Protein AF-A0A5S9MJB4-F1 (afdb_monomer_lite)

Organism: Bacillus safensis (NCBI:txid561879)

InterPro domains:
  IPR000868 Isochorismatase-like domain [PF00857] (2-71)
  IPR009081 Phosphopantetheine binding ACP domain [PF00550] (90-149)
  IPR009081 Phosphopantetheine binding ACP domain [PS50075] (82-158)
  IPR016291 Isochorismatase [PR01398] (34-52)
  IPR016291 Isochorismatase [PR01398] (52-69)
  IPR036380 Isochorismatase-like superfamily [G3DSA:3.40.50.850] (1-81)
  IPR036380 Isochorismatase-like superfamily [SSF52499] (2-78)
  IPR036736 ACP-like superfamily [G3DSA:1.10.1200.10] (82-159)
  IPR036736 ACP-like superfamily [SSF47336] (87-155)
  IPR050272 Isochorismatase-like hydrolase [PTHR43540] (3-76)

Radius of gyration: 21.74 Å; chains: 1; bounding box: 48×33×56 Å

Sequence (168 aa):
MDILQEGGRDQLIITGVYAHIGCMLTAAEAFMLDIETFFVADAVADFSLKHHKMAMTYAAERCAVTTTTNQIISRLTGQETNSDDLSFETIVHQVAEYLQIEPNEIPLDENLVYLGLDSIRMMSLAEKWRQQGSTVNFVELAANPTLAHWRTLLFPEKQPSIPNIDYL

Secondary structure (DSSP, 8-state):
-HHHHHTT--EEEEEEE-IIIIIHHHHHHHHHTT-EEEEEEEEEE-SSHHHHHHHHHHHHHHT-EEE-HHHHHHHHHT----TTTTSHHHHHHHHHHHHTS-GGGS-TTS-TTTTT--HHHHHHHHHHHHHTT----HHHHHHS--HHHHHHHHS----------TT-

Structure (mmCIF, N/CA/C/O backbone):
data_AF-A0A5S9MJB4-F1
#
_entry.id   AF-A0A5S9MJB4-F1
#
loop_
_atom_site.group_PDB
_atom_site.id
_atom_site.type_symbol
_atom_site.label_atom_id
_atom_site.label_alt_id
_atom_site.label_comp_id
_atom_site.label_asym_id
_atom_site.label_entity_id
_atom_site.label_seq_id
_atom_site.pdbx_PDB_ins_code
_atom_site.Cartn_x
_atom_site.Cartn_y
_atom_site.Cartn_z
_atom_site.occupancy
_atom_site.B_iso_or_equiv
_atom_site.auth_seq_id
_atom_site.auth_comp_id
_atom_site.auth_asym_id
_atom_site.auth_atom_id
_atom_site.pdbx_PDB_model_num
ATOM 1 N N . MET A 1 1 ? -18.354 5.953 19.642 1.00 78.69 1 MET A N 1
ATOM 2 C CA . MET A 1 1 ? -18.568 5.575 18.225 1.00 78.69 1 MET A CA 1
ATOM 3 C C . MET A 1 1 ? -19.873 6.133 17.658 1.00 78.69 1 MET A C 1
ATOM 5 O O . MET A 1 1 ? -20.151 5.930 16.484 1.00 78.69 1 MET A O 1
ATOM 9 N N . ASP A 1 2 ? -20.618 6.909 18.445 1.00 81.62 2 ASP A N 1
ATOM 10 C CA . ASP A 1 2 ? -21.959 7.405 18.119 1.00 81.62 2 ASP A CA 1
ATOM 11 C C . ASP A 1 2 ? -21.996 8.193 16.806 1.00 81.62 2 ASP A C 1
ATOM 13 O O . ASP A 1 2 ? -22.846 7.934 15.971 1.00 81.62 2 ASP A O 1
ATOM 17 N N . ILE A 1 3 ? -20.992 9.038 16.544 1.00 91.31 3 ILE A N 1
ATOM 18 C CA . ILE A 1 3 ? -20.879 9.790 15.280 1.00 91.31 3 ILE A CA 1
ATOM 19 C C . ILE A 1 3 ? -20.790 8.863 14.054 1.00 91.31 3 ILE A C 1
ATOM 21 O O . ILE A 1 3 ? -21.350 9.176 13.004 1.00 91.31 3 ILE A O 1
ATOM 25 N N . LEU A 1 4 ? -20.085 7.729 14.159 1.00 89.88 4 LEU A N 1
ATOM 26 C CA . LEU A 1 4 ? -19.983 6.769 13.054 1.00 89.88 4 LEU A CA 1
ATOM 27 C C . LEU A 1 4 ? -21.329 6.079 12.825 1.00 89.88 4 LEU A C 1
ATOM 29 O O . LEU A 1 4 ? -21.798 6.026 11.692 1.00 89.88 4 LEU A O 1
ATOM 33 N N . GLN A 1 5 ? -21.976 5.632 13.903 1.00 85.81 5 GLN A N 1
ATOM 34 C CA . GLN A 1 5 ? -23.276 4.964 13.840 1.00 85.81 5 GLN A CA 1
ATOM 35 C C . GLN A 1 5 ? -24.380 5.899 13.328 1.00 85.81 5 GLN A C 1
ATOM 37 O O . GLN A 1 5 ? -25.127 5.530 12.425 1.00 85.81 5 GLN A O 1
ATOM 42 N N . GLU A 1 6 ? -24.443 7.133 13.833 1.00 91.94 6 GLU A N 1
ATOM 43 C CA . GLU A 1 6 ? -25.356 8.180 13.357 1.00 91.94 6 GLU A CA 1
ATOM 44 C C . GLU A 1 6 ? -25.113 8.517 11.881 1.00 91.94 6 GLU A C 1
ATOM 46 O O . GLU A 1 6 ? -26.053 8.779 11.132 1.00 91.94 6 GLU A O 1
ATOM 51 N N . GLY A 1 7 ? -23.852 8.473 11.446 1.00 91.38 7 GLY A N 1
ATOM 52 C CA . GLY A 1 7 ? -23.458 8.674 10.055 1.00 91.38 7 GLY A CA 1
ATOM 53 C C . GLY A 1 7 ? -23.644 7.453 9.149 1.00 91.38 7 GLY A C 1
ATOM 54 O O . GLY A 1 7 ? -23.307 7.550 7.967 1.00 91.38 7 GLY A O 1
ATOM 55 N N . GLY A 1 8 ? -24.122 6.318 9.674 1.00 92.06 8 GLY A N 1
ATOM 56 C CA . GLY A 1 8 ? -24.230 5.058 8.934 1.00 92.06 8 GLY A CA 1
ATOM 57 C C . GLY A 1 8 ? -22.883 4.549 8.407 1.00 92.06 8 GLY A C 1
ATOM 58 O O . GLY A 1 8 ? -22.824 3.998 7.312 1.00 92.06 8 GLY A O 1
ATOM 59 N N . ARG A 1 9 ? -21.790 4.812 9.134 1.00 95.19 9 ARG A N 1
ATOM 60 C CA . ARG A 1 9 ? -20.430 4.379 8.796 1.00 95.19 9 ARG A CA 1
ATOM 61 C C . ARG A 1 9 ? -20.056 3.171 9.643 1.00 95.19 9 ARG A C 1
ATOM 63 O O . ARG A 1 9 ? -20.029 3.253 10.867 1.00 95.19 9 ARG A O 1
ATOM 70 N N . ASP A 1 10 ? -19.724 2.085 8.969 1.00 96.06 10 ASP A N 1
ATOM 71 C CA . ASP A 1 10 ? -19.316 0.793 9.525 1.00 96.06 10 ASP A CA 1
ATOM 72 C C . ASP A 1 10 ? -17.817 0.510 9.337 1.00 96.06 10 ASP A C 1
ATOM 74 O O . ASP A 1 10 ? -17.313 -0.488 9.840 1.00 96.06 10 ASP A O 1
ATOM 78 N N . GLN A 1 11 ? -17.086 1.407 8.666 1.00 96.56 11 GLN A N 1
ATOM 79 C CA . GLN A 1 11 ? -15.652 1.291 8.403 1.00 96.56 11 GLN A CA 1
ATOM 80 C C . GLN A 1 11 ? -14.856 2.439 9.033 1.00 96.56 11 GLN A C 1
ATOM 82 O O . GLN A 1 11 ? -15.255 3.606 8.971 1.00 96.56 11 GLN A O 1
ATOM 87 N N . LEU A 1 12 ? -13.686 2.116 9.591 1.00 97.00 12 LEU A N 1
ATOM 88 C CA . LEU A 1 12 ? -12.777 3.068 10.225 1.00 97.00 12 LEU A CA 1
ATOM 89 C C . LEU A 1 12 ? -11.328 2.876 9.754 1.00 97.00 12 LEU A C 1
ATOM 91 O O . LEU A 1 12 ? -10.716 1.831 9.965 1.00 97.00 12 LEU A O 1
ATOM 95 N N . ILE A 1 13 ? -10.749 3.928 9.174 1.00 98.25 13 ILE A N 1
ATOM 96 C CA . ILE A 1 13 ? -9.325 3.988 8.818 1.00 98.25 13 ILE A CA 1
ATOM 97 C C . ILE A 1 13 ? -8.549 4.595 9.993 1.00 98.25 13 ILE A C 1
ATOM 99 O O . ILE A 1 13 ? -8.880 5.687 10.456 1.00 98.25 13 ILE A O 1
ATOM 103 N N . ILE A 1 14 ? -7.509 3.904 10.462 1.00 98.31 14 ILE A N 1
ATOM 104 C CA . ILE A 1 14 ? -6.726 4.285 11.643 1.00 98.31 14 ILE A CA 1
ATOM 105 C C . ILE A 1 14 ? -5.326 4.741 11.225 1.00 98.31 14 ILE A C 1
ATOM 107 O O . ILE A 1 14 ? -4.561 3.990 10.616 1.00 98.31 14 ILE A O 1
ATOM 111 N N . THR A 1 15 ? -4.994 5.974 11.607 1.00 98.50 15 THR A N 1
ATOM 112 C CA . THR A 1 15 ? -3.698 6.636 11.403 1.00 98.50 15 THR A CA 1
ATOM 113 C C . THR A 1 15 ? -3.267 7.363 12.687 1.00 98.50 15 THR A C 1
ATOM 115 O O . THR A 1 15 ? -4.028 7.443 13.655 1.00 98.50 15 THR A O 1
ATOM 118 N N . GLY A 1 16 ? -2.044 7.900 12.719 1.00 97.88 16 GLY A N 1
ATOM 119 C CA . GLY A 1 16 ? -1.572 8.786 13.787 1.00 97.88 16 GLY A CA 1
ATOM 120 C C . GLY A 1 16 ? -0.599 8.150 14.782 1.00 97.88 16 GLY A C 1
ATOM 121 O O . GLY A 1 16 ? 0.197 7.275 14.442 1.00 97.88 16 GLY A O 1
ATOM 122 N N . VAL A 1 17 ? -0.602 8.654 16.018 1.00 97.19 17 VAL A N 1
ATOM 123 C CA . VAL A 1 17 ? 0.339 8.244 17.071 1.00 97.19 17 VAL A CA 1
ATOM 124 C C . VAL A 1 17 ? -0.364 8.054 18.417 1.00 97.19 17 VAL A C 1
ATOM 126 O O . VAL A 1 17 ? -1.285 8.793 18.745 1.00 97.19 17 VAL A O 1
ATOM 129 N N . TYR A 1 18 ? 0.044 7.102 19.258 1.00 97.88 18 TYR A N 1
ATOM 130 C CA . TYR A 1 18 ? 1.085 6.084 19.042 1.00 97.88 18 TYR A CA 1
ATOM 131 C C . TYR A 1 18 ? 0.475 4.750 18.610 1.00 97.88 18 TYR A C 1
ATOM 133 O O . TYR A 1 18 ? -0.545 4.341 19.171 1.00 97.88 18 TYR A O 1
ATOM 141 N N . ALA A 1 19 ? 1.132 4.060 17.672 1.00 98.06 19 ALA A N 1
ATOM 142 C CA . ALA A 1 19 ? 0.630 2.831 17.062 1.00 98.06 19 ALA A CA 1
ATOM 143 C C . ALA A 1 19 ? 0.203 1.785 18.108 1.00 98.06 19 ALA A C 1
ATOM 145 O O . ALA A 1 19 ? -0.938 1.335 18.075 1.00 98.06 19 ALA A O 1
ATOM 146 N N . HIS A 1 20 ? 1.063 1.450 19.075 1.00 98.25 20 HIS A N 1
ATOM 147 C CA . HIS A 1 20 ? 0.785 0.414 20.079 1.00 98.25 20 HIS A CA 1
ATOM 148 C C . HIS A 1 20 ? -0.093 0.847 21.259 1.00 98.25 20 HIS A C 1
ATOM 150 O O . HIS A 1 20 ? -0.439 0.006 22.085 1.00 98.25 20 HIS A O 1
ATOM 156 N N . ILE A 1 21 ? -0.406 2.140 21.383 1.00 97.25 21 ILE A N 1
ATOM 157 C CA . ILE A 1 21 ? -1.186 2.670 22.509 1.00 97.25 21 ILE A CA 1
ATOM 158 C C . ILE A 1 21 ? -2.578 3.023 22.006 1.00 97.25 21 ILE A C 1
ATOM 160 O O . ILE A 1 21 ? -3.467 2.179 22.004 1.00 97.25 21 ILE A O 1
ATOM 164 N N . GLY A 1 22 ? -2.760 4.264 21.551 1.00 97.69 22 GLY A N 1
ATOM 165 C CA . GLY A 1 22 ? -4.061 4.782 21.153 1.00 97.69 22 GLY A CA 1
ATOM 166 C C . GLY A 1 22 ? -4.587 4.069 19.918 1.00 97.69 22 GLY A C 1
ATOM 167 O O . GLY A 1 22 ? -5.681 3.527 19.958 1.00 97.69 22 GLY A O 1
ATOM 168 N N . CYS A 1 23 ? -3.789 3.995 18.849 1.00 98.44 23 CYS A N 1
ATOM 169 C CA . CYS A 1 23 ? -4.255 3.444 17.578 1.00 98.44 23 CYS A CA 1
ATOM 170 C C . CYS A 1 23 ? -4.683 1.971 17.715 1.00 98.44 23 CYS A C 1
ATOM 172 O O . CYS A 1 23 ? -5.771 1.607 17.276 1.00 98.44 23 CYS A O 1
ATOM 174 N N . MET A 1 24 ? -3.862 1.127 18.352 1.00 98.12 24 MET A N 1
ATOM 175 C CA . MET A 1 24 ? -4.170 -0.294 18.566 1.00 98.12 24 MET A CA 1
ATOM 176 C C . MET A 1 24 ? -5.367 -0.505 19.500 1.00 98.12 24 MET A C 1
ATOM 178 O O . MET A 1 24 ? -6.210 -1.353 19.209 1.00 98.12 24 MET A O 1
ATOM 182 N N . LEU A 1 25 ? -5.480 0.265 20.590 1.00 98.19 25 LEU A N 1
ATOM 183 C CA . LEU A 1 25 ? -6.635 0.168 21.489 1.00 98.19 25 LEU A CA 1
ATOM 184 C C . LEU A 1 25 ? -7.925 0.630 20.805 1.00 98.19 25 LEU A C 1
ATOM 186 O O . LEU A 1 25 ? -8.945 -0.037 20.943 1.00 98.19 25 LEU A O 1
ATOM 190 N N . THR A 1 26 ? -7.873 1.698 20.005 1.00 98.06 26 THR A N 1
ATOM 191 C CA . THR A 1 26 ? -9.008 2.134 19.183 1.00 98.06 26 THR A CA 1
ATOM 192 C C . THR A 1 26 ? -9.407 1.066 18.168 1.00 98.06 26 THR A C 1
ATOM 194 O O . THR A 1 26 ? -10.597 0.830 17.993 1.00 98.06 26 THR A O 1
ATOM 197 N N . ALA A 1 27 ? -8.446 0.383 17.535 1.00 97.94 27 ALA A N 1
ATOM 198 C CA . ALA A 1 27 ? -8.740 -0.715 16.613 1.00 97.94 27 ALA A CA 1
ATOM 199 C C . ALA A 1 27 ? -9.463 -1.872 17.317 1.00 97.94 27 ALA A C 1
ATOM 201 O O . ALA A 1 27 ? -10.467 -2.374 16.819 1.00 97.94 27 ALA A O 1
ATOM 202 N N . ALA A 1 28 ? -8.980 -2.267 18.498 1.00 97.62 28 ALA A N 1
ATOM 203 C CA . ALA A 1 28 ? -9.604 -3.319 19.295 1.00 97.62 28 ALA A CA 1
ATOM 204 C C . ALA A 1 28 ? -11.017 -2.933 19.765 1.00 97.62 28 ALA A C 1
ATOM 206 O O . ALA A 1 28 ? -11.932 -3.746 19.673 1.00 97.62 28 ALA A O 1
ATOM 207 N N . GLU A 1 29 ? -11.211 -1.699 20.237 1.00 97.50 29 GLU A N 1
ATOM 208 C CA . GLU A 1 29 ? -12.523 -1.197 20.654 1.00 97.50 29 GLU A CA 1
ATOM 209 C C . GLU A 1 29 ? -13.511 -1.142 19.486 1.00 97.50 29 GLU A C 1
ATOM 211 O O . GLU A 1 29 ? -14.622 -1.647 19.603 1.00 97.50 29 GLU A O 1
ATOM 216 N N . ALA A 1 30 ? -13.100 -0.579 18.349 1.00 96.75 30 ALA A N 1
ATOM 217 C CA . ALA A 1 30 ? -13.926 -0.497 17.150 1.00 96.75 30 ALA A CA 1
ATOM 218 C C . ALA A 1 30 ? -14.351 -1.887 16.654 1.00 96.75 30 ALA A C 1
ATOM 220 O O . ALA A 1 30 ? -15.531 -2.103 16.388 1.00 96.75 30 ALA A O 1
ATOM 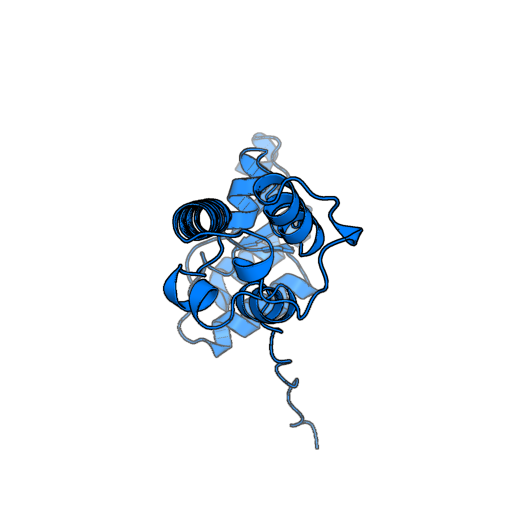221 N N . PHE A 1 31 ? -13.424 -2.848 16.627 1.00 95.88 31 PHE A N 1
ATOM 222 C CA . PHE A 1 31 ? -13.728 -4.231 16.265 1.00 95.88 31 PHE A CA 1
ATOM 223 C C . PHE A 1 31 ? -14.777 -4.868 17.188 1.00 95.88 31 PHE A C 1
ATOM 225 O O . PHE A 1 31 ? -15.691 -5.533 16.714 1.00 95.88 31 PHE A O 1
ATOM 232 N N . MET A 1 32 ? -14.695 -4.634 18.504 1.00 95.94 32 MET A N 1
ATOM 233 C CA . MET A 1 32 ? -15.698 -5.126 19.464 1.00 95.94 32 MET A CA 1
ATOM 234 C C . MET A 1 32 ? -17.078 -4.471 19.303 1.00 95.94 32 MET A C 1
ATOM 236 O O . MET A 1 32 ? -18.054 -4.967 19.862 1.00 95.94 32 MET A O 1
ATOM 240 N N . LEU A 1 33 ? -17.151 -3.355 18.579 1.00 94.44 33 LEU A N 1
ATOM 241 C CA . LEU A 1 33 ? -18.374 -2.613 18.280 1.00 94.44 33 LEU A CA 1
ATOM 242 C C . LEU A 1 33 ? -18.858 -2.852 16.840 1.00 94.44 33 LEU A C 1
ATOM 244 O O . LEU A 1 33 ? -19.603 -2.026 16.314 1.00 94.44 33 LEU A O 1
ATOM 248 N N . ASP A 1 34 ? -18.424 -3.953 16.217 1.00 94.12 34 ASP A N 1
ATOM 249 C CA . ASP A 1 34 ? -18.763 -4.351 14.846 1.00 94.12 34 ASP A CA 1
ATOM 250 C C . ASP A 1 34 ? -18.400 -3.293 13.785 1.00 94.12 34 ASP A C 1
ATOM 252 O O . ASP A 1 34 ? -19.062 -3.167 12.756 1.00 94.12 34 ASP A O 1
ATOM 256 N N . ILE A 1 35 ? -17.331 -2.526 14.025 1.00 95.94 35 ILE A N 1
ATOM 257 C CA . ILE A 1 35 ? -16.751 -1.603 13.045 1.00 95.94 35 ILE A CA 1
ATOM 258 C C . ILE A 1 35 ? -15.552 -2.274 12.374 1.00 95.94 35 ILE A C 1
ATOM 260 O O . ILE A 1 35 ? -14.597 -2.693 13.032 1.00 95.94 35 ILE A O 1
ATOM 264 N N . GLU A 1 36 ? -15.569 -2.331 11.047 1.00 96.38 36 GLU A N 1
ATOM 265 C CA . GLU A 1 36 ? -14.463 -2.826 10.234 1.00 96.38 36 GLU A CA 1
ATOM 266 C C . GLU A 1 36 ? -13.296 -1.837 10.275 1.00 96.38 36 GLU A C 1
ATOM 268 O O . GLU A 1 36 ? -13.422 -0.676 9.875 1.00 96.38 36 GLU A O 1
ATOM 273 N N . THR A 1 37 ? -12.129 -2.282 10.743 1.00 97.62 37 THR A N 1
ATOM 274 C CA . THR A 1 37 ? -10.976 -1.388 10.896 1.00 97.62 37 THR A CA 1
ATOM 275 C C . THR A 1 37 ? -9.857 -1.663 9.899 1.00 97.62 37 THR A C 1
ATOM 277 O O . THR A 1 37 ? -9.515 -2.807 9.589 1.00 97.62 37 THR A O 1
ATOM 280 N N . PHE A 1 38 ? -9.249 -0.575 9.425 1.00 98.25 38 PHE A N 1
ATOM 281 C CA . PHE A 1 38 ? -8.117 -0.577 8.507 1.00 98.25 38 PHE A CA 1
ATOM 282 C C . PHE A 1 38 ? -6.942 0.159 9.152 1.00 98.25 38 PHE A C 1
ATOM 284 O O . PHE A 1 38 ? -6.960 1.382 9.292 1.00 98.25 38 PHE A O 1
ATOM 291 N N . PHE A 1 39 ? -5.915 -0.585 9.553 1.00 98.38 39 PHE A N 1
ATOM 292 C CA . PHE A 1 39 ? -4.730 -0.055 10.221 1.00 98.38 39 PHE A CA 1
ATOM 293 C C . PHE A 1 39 ? -3.648 0.278 9.189 1.00 98.38 39 PHE A C 1
ATOM 295 O O . PHE A 1 39 ? -3.101 -0.618 8.540 1.00 98.38 39 PHE A O 1
ATOM 302 N N . VAL A 1 40 ? -3.339 1.564 9.016 1.00 98.31 40 VAL A N 1
ATOM 303 C CA . VAL A 1 40 ? -2.474 2.031 7.923 1.00 98.31 40 VAL A CA 1
ATOM 304 C C . VAL A 1 40 ? -1.014 2.057 8.377 1.00 98.31 40 VAL A C 1
ATOM 306 O O . VAL A 1 40 ? -0.578 2.977 9.069 1.00 98.31 40 VAL A O 1
ATOM 309 N N . ALA A 1 41 ? -0.257 1.028 7.996 1.00 96.69 41 ALA A N 1
ATOM 310 C CA . ALA A 1 41 ? 1.076 0.743 8.527 1.00 96.69 41 ALA A CA 1
ATOM 311 C C . ALA A 1 41 ? 2.093 1.873 8.297 1.00 96.69 41 ALA A C 1
ATOM 313 O O . ALA A 1 41 ? 2.939 2.127 9.146 1.00 96.69 41 ALA A O 1
ATOM 314 N N . ASP A 1 42 ? 2.003 2.580 7.174 1.00 96.75 42 ASP A N 1
ATOM 315 C CA . ASP A 1 42 ? 2.876 3.704 6.816 1.00 96.75 42 ASP A CA 1
ATOM 316 C C . ASP A 1 42 ? 2.323 5.079 7.239 1.00 96.75 42 ASP A C 1
ATOM 318 O O . ASP A 1 42 ? 2.997 6.090 7.050 1.00 96.75 42 ASP A O 1
ATOM 322 N N . ALA A 1 43 ? 1.138 5.126 7.861 1.00 98.00 43 ALA A N 1
ATOM 323 C CA . ALA A 1 43 ? 0.523 6.347 8.395 1.00 98.00 43 ALA A CA 1
ATOM 324 C C . ALA A 1 43 ? 0.345 6.319 9.924 1.00 98.00 43 ALA A C 1
ATOM 326 O O . ALA A 1 43 ? -0.381 7.142 10.491 1.00 98.00 43 ALA A O 1
ATOM 327 N N . VAL A 1 44 ? 1.020 5.390 10.600 1.00 97.94 44 VAL A N 1
ATOM 328 C CA . VAL A 1 44 ? 1.127 5.330 12.061 1.00 97.94 44 VAL A CA 1
ATOM 329 C C . VAL A 1 44 ? 2.584 5.379 12.502 1.00 97.94 44 VAL A C 1
ATOM 331 O O . VAL A 1 44 ? 3.468 4.858 11.826 1.00 97.94 44 VAL A O 1
ATOM 334 N N . ALA A 1 45 ? 2.854 5.967 13.666 1.00 97.12 45 ALA A N 1
ATOM 335 C CA . ALA A 1 45 ? 4.203 5.994 14.230 1.00 97.12 45 ALA A CA 1
ATOM 336 C C . ALA A 1 45 ? 4.227 5.603 15.710 1.00 97.12 45 ALA A C 1
ATOM 338 O O . ALA A 1 45 ? 3.213 5.614 16.410 1.00 97.12 45 ALA A O 1
ATOM 339 N N . ASP A 1 46 ? 5.409 5.220 16.184 1.00 98.06 46 ASP A N 1
ATOM 340 C CA . ASP A 1 46 ? 5.632 4.756 17.548 1.00 98.06 46 ASP A CA 1
ATOM 341 C C . ASP A 1 46 ? 7.019 5.172 18.054 1.00 98.06 46 ASP A C 1
ATOM 343 O O . ASP A 1 46 ? 7.884 5.559 17.270 1.00 98.06 46 ASP A O 1
ATOM 347 N N . PHE A 1 47 ? 7.256 5.048 19.359 1.00 96.81 47 PHE A N 1
ATOM 348 C CA . PHE A 1 47 ? 8.541 5.345 19.996 1.00 96.81 47 PHE A CA 1
ATOM 349 C C . PHE A 1 47 ? 9.677 4.430 19.534 1.00 96.81 47 PHE A C 1
ATOM 351 O O . PHE A 1 47 ? 10.849 4.774 19.668 1.00 96.81 47 PHE A O 1
ATOM 358 N N . SER A 1 48 ? 9.353 3.231 19.048 1.00 96.50 48 SER A N 1
ATOM 359 C CA . SER A 1 48 ? 10.345 2.288 18.543 1.00 96.50 48 SER A CA 1
ATOM 360 C C . SER A 1 48 ? 9.770 1.409 17.440 1.00 96.50 48 SER A C 1
ATOM 362 O O . SER A 1 48 ? 8.578 1.093 17.433 1.00 96.50 48 SER A O 1
ATOM 364 N N . LEU A 1 49 ? 10.645 0.922 16.557 1.00 97.12 49 LEU A N 1
ATOM 365 C CA . LEU A 1 49 ? 10.278 -0.064 15.539 1.00 97.12 49 LEU A CA 1
ATOM 366 C C . LEU A 1 49 ? 9.683 -1.339 16.160 1.00 97.12 49 LEU A C 1
ATOM 368 O O . LEU A 1 49 ? 8.793 -1.950 15.575 1.00 97.12 49 LEU A O 1
ATOM 372 N N . LYS A 1 50 ? 10.149 -1.736 17.352 1.00 97.50 50 LYS A N 1
ATOM 373 C CA . LYS A 1 50 ? 9.622 -2.897 18.082 1.00 97.50 50 LYS A CA 1
ATOM 374 C C . LYS A 1 50 ? 8.146 -2.708 18.440 1.00 97.50 50 LYS A C 1
ATOM 376 O O . LYS A 1 50 ? 7.351 -3.607 18.188 1.00 97.50 50 LYS A O 1
ATOM 381 N N . HIS A 1 51 ? 7.781 -1.555 19.004 1.00 98.19 51 HIS A N 1
ATOM 382 C CA . HIS A 1 51 ? 6.390 -1.259 19.362 1.00 98.19 51 HIS A CA 1
ATOM 383 C C . HIS A 1 51 ? 5.501 -1.122 18.129 1.00 98.19 51 HIS A C 1
ATOM 385 O O . HIS A 1 51 ? 4.424 -1.707 18.093 1.00 98.19 51 HIS A O 1
ATOM 391 N N . HIS A 1 52 ? 5.999 -0.451 17.089 1.00 98.38 52 HIS A N 1
ATOM 392 C CA . HIS A 1 52 ? 5.293 -0.345 15.818 1.00 98.38 52 HIS A CA 1
ATOM 393 C C . HIS A 1 52 ? 4.976 -1.731 15.227 1.00 98.38 52 HIS A C 1
ATOM 395 O O . HIS A 1 52 ? 3.829 -2.019 14.900 1.00 98.38 52 HIS A O 1
ATOM 401 N N . LYS A 1 53 ? 5.970 -2.630 15.154 1.00 97.56 53 LYS A N 1
ATOM 402 C CA . LYS A 1 53 ? 5.771 -4.006 14.668 1.00 97.56 53 LYS A CA 1
ATOM 403 C C . LYS A 1 53 ? 4.798 -4.797 15.538 1.00 97.56 53 LYS A C 1
ATOM 405 O O . LYS A 1 53 ? 3.956 -5.499 14.995 1.00 97.56 53 LYS A O 1
ATOM 410 N N . MET A 1 54 ? 4.887 -4.665 16.863 1.00 98.19 54 MET A N 1
ATOM 411 C CA . MET A 1 54 ? 3.954 -5.322 17.782 1.00 98.19 54 MET A CA 1
ATOM 412 C C . MET A 1 54 ? 2.510 -4.882 17.517 1.00 98.19 54 MET A C 1
ATOM 414 O O . MET A 1 54 ? 1.638 -5.737 17.388 1.00 98.19 54 MET A O 1
ATOM 418 N N . ALA A 1 55 ? 2.282 -3.576 17.354 1.00 98.19 55 ALA A N 1
ATOM 419 C CA . ALA A 1 55 ? 0.970 -3.039 17.016 1.00 98.19 55 ALA A CA 1
ATOM 420 C C . ALA A 1 55 ? 0.453 -3.591 15.680 1.00 98.19 55 ALA A C 1
ATOM 422 O O . ALA A 1 55 ? -0.703 -3.996 15.603 1.00 98.19 55 ALA A O 1
ATOM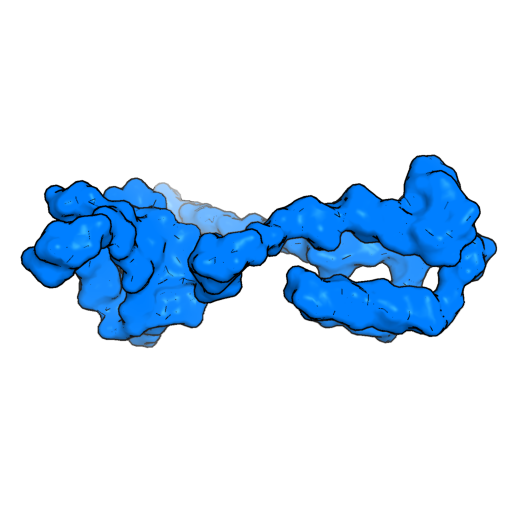 423 N N . MET A 1 56 ? 1.314 -3.667 14.652 1.00 97.50 56 MET A N 1
ATOM 424 C CA . MET A 1 56 ? 0.945 -4.237 13.349 1.00 97.50 56 MET A CA 1
ATOM 425 C C . MET A 1 56 ? 0.530 -5.700 13.468 1.00 97.50 56 MET A C 1
ATOM 427 O O . MET A 1 56 ? -0.512 -6.081 12.943 1.00 97.50 56 MET A O 1
ATOM 431 N N . THR A 1 57 ? 1.331 -6.516 14.157 1.00 98.12 57 THR A N 1
ATOM 432 C CA . THR A 1 57 ? 1.040 -7.941 14.347 1.00 98.12 57 THR A CA 1
ATOM 433 C C . THR A 1 57 ? -0.263 -8.133 15.112 1.00 98.12 57 THR A C 1
ATOM 435 O O . THR A 1 57 ? -1.120 -8.890 14.669 1.00 98.12 57 THR A O 1
ATOM 438 N N . TYR A 1 58 ? -0.452 -7.410 16.220 1.00 98.38 58 TYR A N 1
ATOM 439 C CA . TYR A 1 58 ? -1.676 -7.514 17.007 1.00 98.38 58 TYR A CA 1
ATOM 440 C C . TYR A 1 58 ? -2.906 -7.116 16.187 1.00 98.38 58 TYR A C 1
ATOM 442 O O . TYR A 1 58 ? -3.882 -7.860 16.151 1.00 98.38 58 TYR A O 1
ATOM 450 N N . ALA A 1 59 ? -2.845 -5.972 15.499 1.00 97.88 59 ALA A N 1
ATOM 451 C CA . ALA A 1 59 ? -3.941 -5.487 14.672 1.00 97.88 59 ALA A CA 1
ATOM 452 C C . ALA A 1 59 ? -4.306 -6.506 13.580 1.00 97.88 59 ALA A C 1
ATOM 454 O O . ALA A 1 59 ? -5.462 -6.923 13.515 1.00 97.88 59 ALA A O 1
ATOM 455 N N . ALA A 1 60 ? -3.314 -6.973 12.811 1.00 97.56 60 ALA A N 1
ATOM 456 C CA . ALA A 1 60 ? -3.497 -7.928 11.714 1.00 97.56 60 ALA A CA 1
ATOM 457 C C . ALA A 1 60 ? -4.124 -9.257 12.156 1.00 97.56 60 ALA A C 1
ATOM 459 O O . ALA A 1 60 ? -4.903 -9.854 11.420 1.00 97.56 60 ALA A O 1
ATOM 460 N N . GLU A 1 61 ? -3.760 -9.744 13.341 1.00 97.50 61 GLU A N 1
ATOM 461 C CA . GLU A 1 61 ? -4.228 -11.040 13.828 1.00 97.50 61 GLU A CA 1
ATOM 462 C C . GLU A 1 61 ? -5.573 -10.970 14.554 1.00 97.50 61 GLU A C 1
ATOM 464 O O . GLU A 1 61 ? -6.215 -12.008 14.728 1.00 97.50 61 GLU A O 1
ATOM 469 N N . ARG A 1 62 ? -5.972 -9.792 15.057 1.00 96.62 62 ARG A N 1
ATOM 470 C CA . ARG A 1 62 ? -7.036 -9.704 16.070 1.00 96.62 62 ARG A CA 1
ATOM 471 C C . ARG A 1 62 ? -8.172 -8.754 15.754 1.00 96.62 62 ARG A C 1
ATOM 473 O O . ARG A 1 62 ? -9.286 -9.065 16.161 1.00 96.62 62 ARG A O 1
ATOM 480 N N . CYS A 1 63 ? -7.921 -7.609 15.125 1.00 97.19 63 CYS A N 1
ATOM 481 C CA . CYS A 1 63 ? -8.945 -6.562 15.079 1.00 97.19 63 CYS A CA 1
ATOM 482 C C . CYS A 1 63 ? -8.995 -5.720 13.805 1.00 97.19 63 CYS A C 1
ATOM 484 O O . CYS A 1 63 ? -9.972 -4.995 13.633 1.00 97.19 63 CYS A O 1
ATOM 486 N N . ALA A 1 64 ? -8.002 -5.798 12.916 1.00 97.62 64 ALA A N 1
ATOM 487 C CA . ALA A 1 64 ? -7.914 -4.909 11.764 1.00 97.62 64 ALA A CA 1
ATOM 488 C C . ALA A 1 64 ? -7.294 -5.567 10.532 1.00 97.62 64 ALA A C 1
ATOM 490 O O . ALA A 1 64 ? -6.380 -6.386 10.626 1.00 97.62 64 ALA A O 1
ATOM 491 N N . VAL A 1 65 ? -7.692 -5.085 9.357 1.00 97.25 65 VAL A N 1
ATOM 492 C CA . VAL A 1 65 ? -6.905 -5.268 8.137 1.00 97.25 65 VAL A CA 1
ATOM 493 C C . VAL A 1 65 ? -5.711 -4.319 8.194 1.00 97.25 65 VAL A C 1
ATOM 495 O O . VAL A 1 65 ? -5.884 -3.102 8.265 1.00 97.25 65 VAL A O 1
ATOM 498 N N . THR A 1 66 ? -4.490 -4.849 8.135 1.00 96.50 66 THR A N 1
ATOM 499 C CA . THR A 1 66 ? -3.290 -4.020 7.965 1.00 96.50 66 THR A CA 1
ATOM 500 C C . THR A 1 66 ? -3.068 -3.713 6.488 1.00 96.50 66 THR A C 1
ATOM 502 O O . THR A 1 66 ? -3.148 -4.586 5.627 1.00 96.50 66 THR A O 1
ATOM 505 N N . THR A 1 67 ? -2.833 -2.442 6.180 1.00 96.19 67 THR A N 1
ATOM 506 C CA . THR A 1 67 ? -2.800 -1.918 4.806 1.00 96.19 67 THR A CA 1
ATOM 507 C C . THR A 1 67 ? -1.789 -0.778 4.690 1.00 96.19 67 THR A C 1
ATOM 509 O O . THR A 1 67 ? -1.180 -0.377 5.685 1.00 96.19 67 THR A O 1
ATOM 512 N N . THR A 1 68 ? -1.599 -0.244 3.486 1.00 95.75 68 THR A N 1
ATOM 513 C CA . THR A 1 68 ? -0.786 0.954 3.234 1.00 95.75 68 THR A CA 1
ATOM 514 C C . THR A 1 68 ? -1.638 2.122 2.756 1.00 95.75 68 THR A C 1
ATOM 516 O O . THR A 1 68 ? -2.755 1.954 2.259 1.00 95.75 68 THR A O 1
ATOM 519 N N . THR A 1 69 ? -1.092 3.328 2.872 1.00 93.81 69 THR A N 1
ATOM 520 C CA . THR A 1 69 ? -1.735 4.567 2.431 1.00 93.81 69 THR A CA 1
ATOM 521 C C . THR A 1 69 ? -2.118 4.479 0.956 1.00 93.81 69 THR A C 1
ATOM 523 O O . THR A 1 69 ? -3.256 4.774 0.594 1.00 93.81 69 THR A O 1
ATOM 526 N N . ASN A 1 70 ? -1.213 3.975 0.113 1.00 87.31 70 ASN A N 1
ATOM 527 C CA . ASN A 1 70 ? -1.472 3.795 -1.317 1.00 87.31 70 ASN A CA 1
ATOM 528 C C . ASN A 1 70 ? -2.620 2.816 -1.590 1.00 87.31 70 ASN A C 1
ATOM 530 O O . ASN A 1 70 ? -3.457 3.092 -2.448 1.00 87.31 70 ASN A O 1
ATOM 534 N N . GLN A 1 71 ? -2.695 1.700 -0.858 1.00 88.00 71 GLN A N 1
ATOM 535 C CA . GLN A 1 71 ? -3.781 0.725 -1.005 1.00 88.00 71 GLN A CA 1
ATOM 536 C C . GLN A 1 71 ? -5.134 1.314 -0.585 1.00 88.00 71 GLN A C 1
ATOM 538 O O . GLN A 1 71 ? -6.136 1.090 -1.263 1.00 88.00 71 GLN A O 1
ATOM 543 N N . ILE A 1 72 ? -5.173 2.096 0.497 1.00 94.31 72 ILE A N 1
ATOM 544 C CA . ILE A 1 72 ? -6.391 2.791 0.933 1.00 94.31 72 ILE A CA 1
ATOM 545 C C . ILE A 1 72 ? -6.831 3.839 -0.088 1.00 94.31 72 ILE A C 1
ATOM 547 O O . ILE A 1 72 ? -7.999 3.849 -0.464 1.00 94.31 72 ILE A O 1
ATOM 551 N N . ILE A 1 73 ? -5.916 4.689 -0.567 1.00 92.69 73 ILE A N 1
ATOM 552 C CA . ILE A 1 73 ? -6.230 5.700 -1.587 1.00 92.69 73 ILE A CA 1
ATOM 553 C C . ILE A 1 73 ? -6.788 5.019 -2.836 1.00 92.69 73 ILE A C 1
ATOM 555 O O . ILE A 1 73 ? -7.862 5.398 -3.287 1.00 92.69 73 ILE A O 1
ATOM 559 N N . SER A 1 74 ? -6.110 3.977 -3.321 1.00 85.69 74 SER A N 1
ATOM 560 C CA . SER A 1 74 ? -6.529 3.168 -4.472 1.00 85.69 74 SER A CA 1
ATOM 561 C C . SER A 1 74 ? -7.971 2.665 -4.324 1.00 85.69 74 SER A C 1
ATOM 563 O O . SER A 1 74 ? -8.806 2.855 -5.207 1.00 85.69 74 SER A O 1
ATOM 565 N N . ARG A 1 75 ? -8.304 2.084 -3.163 1.00 89.88 75 ARG A N 1
ATOM 566 C CA . ARG A 1 75 ? -9.659 1.586 -2.874 1.00 89.88 75 ARG A CA 1
ATOM 567 C C . ARG A 1 75 ? -10.698 2.703 -2.775 1.00 89.88 75 ARG A C 1
ATOM 569 O O . ARG A 1 75 ? -11.802 2.542 -3.281 1.00 89.88 75 ARG A O 1
ATOM 576 N N . LEU A 1 76 ? -10.362 3.830 -2.147 1.00 92.56 76 LEU A N 1
ATOM 577 C CA . LEU A 1 76 ? -11.282 4.962 -1.982 1.00 92.56 76 LEU A CA 1
ATOM 578 C C . LEU A 1 76 ? -11.565 5.694 -3.297 1.00 92.56 76 LEU A C 1
ATOM 580 O O . LEU A 1 76 ? -12.670 6.197 -3.489 1.00 92.56 76 LEU A O 1
ATOM 584 N N . THR A 1 77 ? -10.582 5.778 -4.194 1.00 89.31 77 THR A N 1
ATOM 585 C CA . THR A 1 77 ? -10.735 6.434 -5.499 1.00 89.31 77 THR A CA 1
ATOM 586 C C . THR A 1 77 ? -11.275 5.497 -6.577 1.00 89.31 77 THR A C 1
ATOM 588 O O . THR A 1 77 ? -11.531 5.949 -7.692 1.00 89.31 77 THR A O 1
ATOM 591 N N . GLY A 1 78 ? -11.447 4.204 -6.273 1.00 79.62 78 GLY A N 1
ATOM 592 C CA . GLY A 1 78 ? -11.798 3.182 -7.262 1.00 79.62 78 GLY A CA 1
ATOM 593 C C . GLY A 1 78 ? -10.691 2.931 -8.290 1.00 79.62 78 GLY A C 1
ATOM 594 O O . GLY A 1 78 ? -10.937 2.310 -9.320 1.00 79.62 78 GLY A O 1
ATOM 595 N N . GLN A 1 79 ? -9.477 3.423 -8.032 1.00 64.88 79 GLN A N 1
ATOM 596 C CA . GLN A 1 79 ? -8.288 3.080 -8.795 1.00 64.88 79 GLN A CA 1
ATOM 597 C C . GLN A 1 79 ? -7.685 1.841 -8.150 1.00 64.88 79 GLN A C 1
ATOM 599 O O . GLN A 1 79 ? -6.732 1.949 -7.386 1.00 64.88 79 GLN A O 1
ATOM 604 N N . GLU A 1 80 ? -8.250 0.660 -8.401 1.00 57.44 80 GLU A N 1
ATOM 605 C CA . GLU A 1 80 ? -7.539 -0.570 -8.068 1.00 57.44 80 GLU A CA 1
ATOM 606 C C . GLU A 1 80 ? -6.194 -0.527 -8.797 1.00 57.44 80 GLU A C 1
ATOM 608 O O . GLU A 1 80 ? -6.127 -0.611 -10.022 1.00 57.44 80 GLU A O 1
ATOM 613 N N . THR A 1 81 ? -5.106 -0.349 -8.046 1.00 51.84 81 THR A N 1
ATOM 614 C CA . THR A 1 81 ? -3.775 -0.717 -8.517 1.00 51.84 81 THR A CA 1
ATOM 615 C C . THR A 1 81 ? -3.797 -2.232 -8.612 1.00 51.84 81 THR A C 1
ATOM 617 O O . THR A 1 81 ? -3.423 -2.940 -7.677 1.00 51.84 81 THR A O 1
ATOM 620 N N . ASN A 1 82 ? -4.349 -2.733 -9.716 1.00 51.72 82 ASN A N 1
ATOM 621 C CA . ASN A 1 82 ? -4.284 -4.137 -10.051 1.00 51.72 82 ASN A CA 1
ATOM 622 C C . ASN A 1 82 ? -2.810 -4.513 -9.977 1.00 51.72 82 ASN A C 1
ATOM 624 O O . ASN A 1 82 ? -1.980 -3.963 -10.697 1.00 51.72 82 ASN A O 1
ATOM 628 N N . SER A 1 83 ? -2.469 -5.460 -9.110 1.00 52.91 83 SER A N 1
ATOM 629 C CA . SER A 1 83 ? -1.158 -6.107 -9.148 1.00 52.91 83 SER A CA 1
ATOM 630 C C . SER A 1 83 ? -0.852 -6.685 -10.539 1.00 52.91 83 SER A C 1
ATOM 632 O O . SER A 1 83 ? 0.310 -6.929 -10.847 1.00 52.91 83 SER A O 1
ATOM 634 N N . ASP A 1 84 ? -1.878 -6.841 -11.387 1.00 52.78 84 ASP A N 1
ATOM 635 C CA . ASP A 1 84 ? -1.756 -7.186 -12.800 1.00 52.78 84 ASP A CA 1
ATOM 636 C C . ASP A 1 84 ? -1.130 -6.078 -13.662 1.00 52.78 84 ASP A C 1
ATOM 638 O O . ASP A 1 84 ? -0.412 -6.410 -14.603 1.00 52.78 84 ASP A O 1
ATOM 642 N N . ASP A 1 85 ? -1.295 -4.787 -13.344 1.00 58.56 85 ASP A N 1
ATOM 643 C CA . ASP A 1 85 ? -0.743 -3.671 -14.143 1.00 58.56 85 ASP A CA 1
ATOM 644 C C . ASP A 1 85 ? 0.792 -3.621 -14.120 1.00 58.56 85 ASP A C 1
ATOM 646 O O . ASP A 1 85 ? 1.427 -3.123 -15.053 1.00 58.56 85 ASP A O 1
ATOM 650 N N . LEU A 1 86 ? 1.374 -4.178 -13.060 1.00 69.06 86 LEU A N 1
ATOM 651 C CA . LEU A 1 86 ? 2.798 -4.428 -12.883 1.00 69.06 86 LEU A CA 1
ATOM 652 C C . LEU A 1 86 ? 3.041 -5.932 -12.726 1.00 69.06 86 LEU A C 1
ATOM 654 O O . LEU A 1 86 ? 3.919 -6.307 -11.973 1.00 69.06 86 LEU A O 1
ATOM 658 N N . SER A 1 87 ? 2.286 -6.821 -13.378 1.00 82.81 87 SER A N 1
ATOM 659 C CA . SER A 1 87 ? 2.654 -8.244 -13.420 1.00 82.81 87 SER A CA 1
ATOM 660 C C . SER A 1 87 ? 3.771 -8.490 -14.433 1.00 82.81 87 SER A C 1
ATOM 662 O O . SER A 1 87 ? 3.977 -7.715 -15.372 1.00 82.81 87 SER A O 1
ATOM 664 N N . PHE A 1 88 ? 4.497 -9.601 -14.271 1.00 85.06 88 PHE A N 1
ATOM 665 C CA . PHE A 1 88 ? 5.499 -10.002 -15.258 1.00 85.06 88 PHE A CA 1
ATOM 666 C C . PHE A 1 88 ? 4.874 -10.201 -16.647 1.00 85.06 88 PHE A C 1
ATOM 668 O O . PHE A 1 88 ? 5.450 -9.760 -17.633 1.00 85.06 88 PHE A O 1
ATOM 675 N N . GLU A 1 89 ? 3.676 -10.783 -16.721 1.00 85.94 89 GLU A N 1
ATOM 676 C CA . GLU A 1 89 ? 2.930 -10.964 -17.971 1.00 85.94 89 GLU A CA 1
ATOM 677 C C . GLU A 1 89 ? 2.646 -9.622 -18.658 1.00 85.94 89 GLU A C 1
ATOM 679 O O . GLU A 1 89 ? 2.987 -9.441 -19.827 1.00 85.94 89 GLU A O 1
ATOM 684 N N . THR A 1 90 ? 2.153 -8.632 -17.914 1.00 85.69 90 THR A N 1
ATOM 685 C CA . THR A 1 90 ? 1.920 -7.280 -18.437 1.00 85.69 90 THR A CA 1
ATOM 686 C C . THR A 1 90 ? 3.203 -6.618 -18.938 1.00 85.69 90 THR A C 1
ATOM 688 O O . THR A 1 90 ? 3.184 -5.951 -19.972 1.00 85.69 90 THR A O 1
ATOM 691 N N . ILE A 1 91 ? 4.338 -6.823 -18.263 1.00 88.31 91 ILE A N 1
ATOM 692 C CA . ILE A 1 91 ? 5.643 -6.332 -18.732 1.00 88.31 91 ILE A CA 1
ATOM 693 C C . ILE A 1 91 ? 6.021 -6.981 -20.068 1.00 88.31 91 ILE A C 1
ATOM 695 O O . ILE A 1 91 ? 6.404 -6.262 -20.992 1.00 88.31 91 ILE A O 1
ATOM 699 N N . VAL A 1 92 ? 5.880 -8.306 -20.203 1.00 91.25 92 VAL A N 1
ATOM 700 C CA . VAL A 1 92 ? 6.164 -9.006 -21.469 1.00 91.25 92 VAL A CA 1
ATOM 701 C C . VAL A 1 92 ? 5.265 -8.479 -22.587 1.00 91.25 92 VAL A C 1
ATOM 703 O O . VAL A 1 92 ? 5.771 -8.147 -23.655 1.00 91.25 92 VAL A O 1
ATOM 706 N N . HIS A 1 93 ? 3.964 -8.315 -22.335 1.00 90.31 93 HIS A N 1
ATOM 707 C CA . HIS A 1 93 ? 3.026 -7.752 -23.309 1.00 90.31 93 HIS A CA 1
ATOM 708 C C . HIS A 1 93 ? 3.401 -6.330 -23.744 1.00 90.31 93 HIS A C 1
ATOM 710 O O . HIS A 1 93 ? 3.375 -6.028 -24.934 1.00 90.31 93 HIS A O 1
ATOM 716 N N . GLN A 1 94 ? 3.794 -5.462 -22.808 1.00 89.94 94 GLN A N 1
ATOM 717 C CA . GLN A 1 94 ? 4.218 -4.097 -23.133 1.00 89.94 94 GLN A CA 1
ATOM 718 C C . GLN A 1 94 ? 5.493 -4.084 -23.982 1.00 89.94 94 GLN A C 1
ATOM 720 O O . GLN A 1 94 ? 5.593 -3.311 -24.932 1.00 89.94 94 GLN A O 1
ATOM 725 N N . VAL A 1 95 ? 6.470 -4.938 -23.667 1.00 91.62 95 VAL A N 1
ATOM 726 C CA . VAL A 1 95 ? 7.696 -5.068 -24.470 1.00 91.62 95 VAL A CA 1
ATOM 727 C C . VAL A 1 95 ? 7.375 -5.612 -25.865 1.00 91.62 95 VAL A C 1
ATOM 729 O O . VAL A 1 95 ? 7.864 -5.066 -26.853 1.00 91.62 95 VAL A O 1
ATOM 732 N N . ALA A 1 96 ? 6.520 -6.631 -25.957 1.00 92.00 96 ALA A N 1
ATOM 733 C CA . ALA A 1 96 ? 6.064 -7.224 -27.212 1.00 92.00 96 ALA A CA 1
ATOM 734 C C . ALA A 1 96 ? 5.360 -6.206 -28.121 1.00 92.00 96 ALA A C 1
ATOM 736 O O . ALA A 1 96 ? 5.653 -6.143 -29.314 1.00 92.00 96 ALA A O 1
ATOM 737 N N . GLU A 1 97 ? 4.523 -5.334 -27.551 1.00 90.62 97 GLU A N 1
ATOM 738 C CA . GLU A 1 97 ? 3.860 -4.243 -28.273 1.00 90.62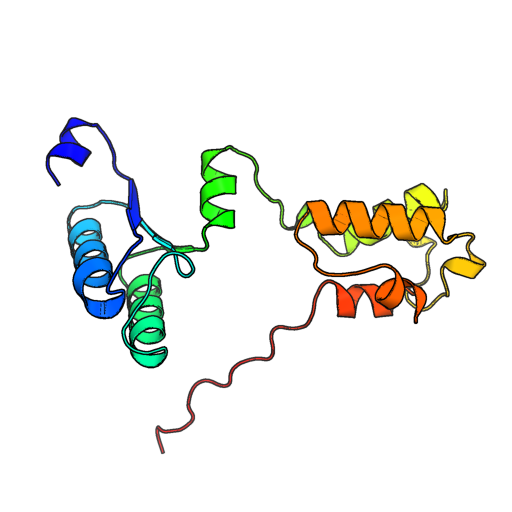 97 GLU A CA 1
ATOM 739 C C . GLU A 1 97 ? 4.873 -3.273 -28.907 1.00 90.62 97 GLU A C 1
ATOM 741 O O . GLU A 1 97 ? 4.750 -2.915 -30.081 1.00 90.62 97 GLU A O 1
ATOM 746 N N . TYR A 1 98 ? 5.925 -2.892 -28.171 1.00 90.12 98 TYR A N 1
ATOM 747 C CA . TYR A 1 98 ? 6.994 -2.050 -28.718 1.00 90.12 98 TYR A CA 1
ATOM 748 C C . TYR A 1 98 ? 7.805 -2.760 -29.806 1.00 90.12 98 TYR A C 1
ATOM 750 O O . TYR A 1 98 ? 8.196 -2.127 -30.791 1.00 90.12 98 TYR A O 1
ATOM 758 N N . LEU A 1 99 ? 8.068 -4.055 -29.634 1.00 89.62 99 LEU A N 1
ATOM 759 C CA . LEU A 1 99 ? 8.819 -4.875 -30.583 1.00 89.62 99 LEU A CA 1
ATOM 760 C C . LEU A 1 99 ? 7.992 -5.308 -31.805 1.00 89.62 99 LEU A C 1
ATOM 762 O O . LEU A 1 99 ? 8.579 -5.701 -32.808 1.00 89.62 99 LEU A O 1
ATOM 766 N N . GLN A 1 100 ? 6.662 -5.169 -31.752 1.00 89.50 100 GLN A N 1
ATOM 767 C CA . GLN A 1 100 ? 5.715 -5.629 -32.776 1.00 89.50 100 GLN A CA 1
ATOM 768 C C . GLN A 1 100 ? 5.819 -7.136 -33.063 1.00 89.50 100 GLN A C 1
ATOM 770 O O . GLN A 1 100 ? 5.740 -7.564 -34.214 1.00 89.50 100 GLN A O 1
ATOM 775 N N . ILE A 1 101 ? 5.998 -7.930 -32.007 1.00 92.19 101 ILE A N 1
ATOM 776 C CA . ILE A 1 101 ? 6.055 -9.400 -32.045 1.00 92.19 101 ILE A CA 1
ATOM 777 C C . ILE A 1 101 ? 5.106 -9.982 -31.001 1.00 92.19 101 ILE A C 1
ATOM 779 O O . ILE A 1 101 ? 4.611 -9.255 -30.139 1.00 92.19 101 ILE A O 1
ATOM 783 N N . GLU A 1 102 ? 4.847 -11.285 -31.060 1.00 89.25 102 GLU A N 1
ATOM 784 C CA . GLU A 1 102 ? 3.997 -11.930 -30.061 1.00 89.25 102 GLU A CA 1
ATOM 785 C C . GLU A 1 102 ? 4.747 -12.106 -28.722 1.00 89.25 102 GLU A C 1
ATOM 787 O O . GLU A 1 102 ? 5.938 -12.428 -28.716 1.00 89.25 102 GLU A O 1
ATOM 792 N N . PRO A 1 103 ? 4.079 -11.970 -27.560 1.00 87.62 103 PRO A N 1
ATOM 793 C CA . PRO A 1 103 ? 4.707 -12.126 -26.241 1.00 87.62 103 PRO A CA 1
ATOM 794 C C . PRO A 1 103 ? 5.463 -13.449 -26.058 1.00 87.62 103 PRO A C 1
ATOM 796 O O . PRO A 1 103 ? 6.528 -13.483 -25.444 1.00 87.62 103 PRO A O 1
ATOM 799 N N . ASN A 1 104 ? 4.936 -14.536 -26.630 1.00 88.00 104 ASN A N 1
ATOM 800 C CA . ASN A 1 104 ? 5.529 -15.874 -26.550 1.00 88.00 104 ASN A CA 1
ATOM 801 C C . ASN A 1 104 ? 6.744 -16.065 -27.473 1.00 88.00 104 ASN A C 1
ATOM 803 O O . ASN A 1 104 ? 7.422 -17.087 -27.374 1.00 88.00 104 ASN A O 1
ATOM 807 N N . GLU A 1 105 ? 7.017 -15.119 -28.373 1.00 88.62 105 GLU A N 1
ATOM 808 C CA . GLU A 1 105 ? 8.176 -15.156 -29.270 1.00 88.62 105 GLU A CA 1
ATOM 809 C C . GLU A 1 105 ? 9.423 -14.524 -28.642 1.00 88.62 105 GLU A C 1
ATOM 811 O O . GLU A 1 105 ? 10.509 -14.665 -29.199 1.00 88.62 105 GLU A O 1
ATOM 816 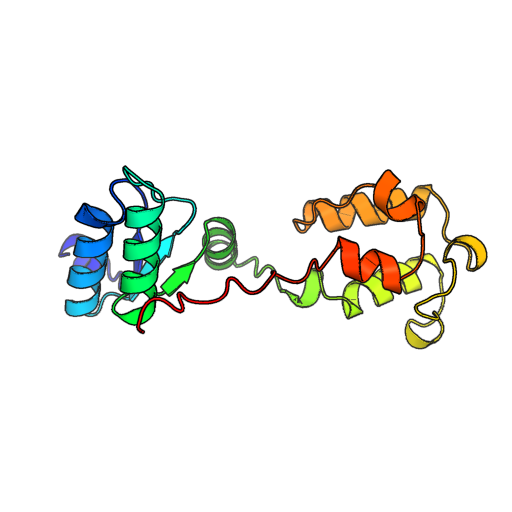N N . ILE A 1 106 ? 9.299 -13.864 -27.482 1.00 89.25 106 ILE A N 1
ATOM 817 C CA . ILE A 1 106 ? 10.418 -13.221 -26.785 1.00 89.25 106 ILE A CA 1
ATOM 818 C C . ILE A 1 106 ? 11.076 -14.222 -25.827 1.00 89.25 106 ILE A C 1
ATOM 820 O O . ILE A 1 106 ? 10.483 -14.566 -24.799 1.00 89.25 106 ILE A O 1
ATOM 824 N N . PRO A 1 107 ? 12.318 -14.673 -26.079 1.00 91.00 107 PRO A N 1
ATOM 825 C CA . PRO A 1 107 ? 13.022 -15.510 -25.120 1.00 91.00 107 PRO A CA 1
ATOM 826 C C . PRO A 1 107 ? 13.408 -14.689 -23.883 1.00 91.00 107 PRO A C 1
ATOM 828 O O . PRO A 1 107 ? 13.858 -13.549 -23.990 1.00 91.00 107 PRO A O 1
ATOM 831 N N . LEU A 1 108 ? 13.267 -15.279 -22.693 1.00 89.25 108 LEU A N 1
ATOM 832 C CA . LEU A 1 108 ? 13.474 -14.574 -21.420 1.00 89.25 108 LEU A CA 1
ATOM 833 C C . LEU A 1 108 ? 14.900 -14.034 -21.236 1.00 89.25 108 LEU A C 1
ATOM 835 O O . LEU A 1 108 ? 15.084 -12.971 -20.641 1.00 89.25 108 LEU A O 1
ATOM 839 N N . ASP A 1 109 ? 15.882 -14.765 -21.756 1.00 92.19 109 ASP A N 1
ATOM 840 C CA . ASP A 1 109 ? 17.310 -14.470 -21.618 1.00 92.19 109 ASP A CA 1
ATOM 841 C C . ASP A 1 109 ? 17.893 -13.759 -22.853 1.00 92.19 109 ASP A C 1
ATOM 843 O O . ASP A 1 109 ? 19.088 -13.465 -22.890 1.00 92.19 109 ASP A O 1
ATOM 847 N N . GLU A 1 110 ? 17.069 -13.480 -23.871 1.00 92.56 110 GLU A N 1
ATOM 848 C CA . GLU A 1 110 ? 17.514 -12.801 -25.088 1.00 92.56 110 GLU A CA 1
ATOM 849 C C . GLU A 1 110 ? 17.700 -11.307 -24.834 1.00 92.56 110 GLU A C 1
ATOM 851 O O . GLU A 1 110 ? 16.902 -10.657 -24.151 1.00 92.56 110 GLU A O 1
ATOM 856 N N . ASN A 1 111 ? 18.757 -10.745 -25.418 1.00 91.94 111 ASN A N 1
ATOM 857 C CA . ASN A 1 111 ? 18.993 -9.316 -25.333 1.00 91.94 111 ASN A CA 1
ATOM 858 C C . ASN A 1 111 ? 17.99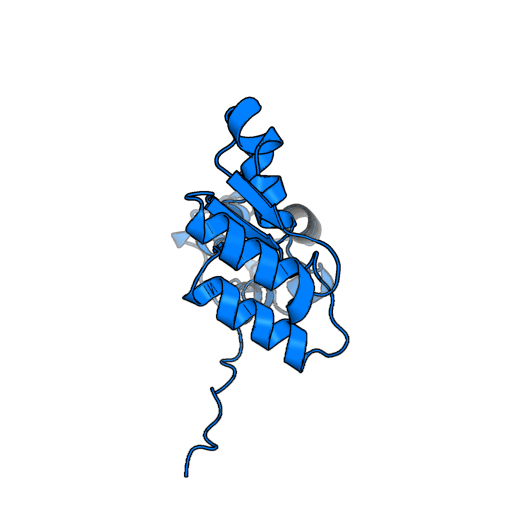0 -8.586 -26.236 1.00 91.94 111 ASN A C 1
ATOM 860 O O . ASN A 1 111 ? 18.067 -8.637 -27.465 1.00 91.94 111 ASN A O 1
ATOM 864 N N . LEU A 1 112 ? 17.071 -7.853 -25.609 1.00 92.69 112 LEU A N 1
ATOM 865 C CA . LEU A 1 112 ? 15.964 -7.170 -26.273 1.00 92.69 112 LEU A CA 1
ATOM 866 C C . LEU A 1 112 ? 16.433 -6.122 -27.294 1.00 92.69 112 LEU A C 1
ATOM 868 O O . LEU A 1 112 ? 15.698 -5.810 -28.229 1.00 92.69 112 LEU A O 1
ATOM 872 N N . VAL A 1 113 ? 17.663 -5.610 -27.178 1.00 92.75 113 VAL A N 1
ATOM 873 C CA . VAL A 1 113 ? 18.245 -4.692 -28.171 1.00 92.75 113 VAL A CA 1
ATOM 874 C C . VAL A 1 113 ? 18.437 -5.389 -29.518 1.00 92.75 113 VAL A C 1
ATOM 876 O O . VAL A 1 113 ? 18.200 -4.774 -30.558 1.00 92.75 113 VAL A O 1
ATOM 879 N N . TYR A 1 114 ? 18.794 -6.678 -29.529 1.00 91.62 114 TYR A N 1
ATOM 880 C CA . TYR A 1 114 ? 18.901 -7.459 -30.768 1.00 91.62 114 TYR A CA 1
ATOM 881 C C . TYR A 1 114 ? 17.541 -7.725 -31.413 1.00 91.62 114 TYR A C 1
ATOM 883 O O . TYR A 1 114 ? 17.465 -7.867 -32.632 1.00 91.62 114 TYR A O 1
ATOM 891 N N . LEU A 1 115 ? 16.470 -7.715 -30.617 1.00 89.81 115 LEU A N 1
ATOM 892 C CA . LEU A 1 115 ? 15.092 -7.808 -31.097 1.00 89.81 115 LEU A CA 1
ATOM 893 C C . LEU A 1 115 ? 14.524 -6.455 -31.564 1.00 89.81 115 LEU A C 1
ATOM 895 O O . LEU A 1 115 ? 13.416 -6.410 -32.087 1.00 89.81 115 LEU A O 1
ATOM 899 N N . GLY A 1 116 ? 15.276 -5.356 -31.424 1.00 89.50 116 GLY A N 1
ATOM 900 C CA . GLY A 1 116 ? 14.865 -4.021 -31.875 1.00 89.50 116 GLY A CA 1
ATOM 901 C C . GLY A 1 116 ? 14.351 -3.098 -30.767 1.00 89.50 116 GLY A C 1
ATOM 902 O O . GLY A 1 116 ? 13.681 -2.101 -31.056 1.00 89.50 116 GLY A O 1
ATOM 903 N N . LEU A 1 117 ? 14.645 -3.398 -29.499 1.00 92.81 117 LEU A N 1
ATOM 904 C CA . LEU A 1 117 ? 14.362 -2.485 -28.398 1.00 92.81 117 LEU A CA 1
ATOM 905 C C . LEU A 1 117 ? 15.452 -1.411 -28.299 1.00 92.81 117 LEU A C 1
ATOM 907 O O . LEU A 1 117 ? 16.599 -1.692 -27.961 1.00 92.81 117 LEU A O 1
ATOM 911 N N . ASP A 1 118 ? 15.089 -0.165 -28.583 1.00 92.31 118 ASP A N 1
ATOM 912 C CA . ASP A 1 118 ? 15.997 0.980 -28.507 1.00 92.31 118 ASP A CA 1
ATOM 913 C C . ASP A 1 118 ? 15.874 1.763 -27.185 1.00 92.31 118 ASP A C 1
ATOM 915 O O . ASP A 1 118 ? 15.002 1.521 -26.343 1.00 92.31 118 ASP A O 1
ATOM 919 N N . SER A 1 119 ? 16.768 2.740 -27.004 1.00 90.38 119 SER A N 1
ATOM 920 C CA . SER A 1 119 ? 16.822 3.584 -25.808 1.00 90.38 119 SER A CA 1
ATOM 921 C C . SER A 1 119 ? 15.558 4.407 -25.572 1.00 90.38 119 SER A C 1
ATOM 923 O O . SER A 1 119 ? 15.200 4.626 -24.418 1.00 90.38 119 SER A O 1
ATOM 925 N N . ILE A 1 120 ? 14.870 4.858 -26.627 1.00 91.25 120 ILE A N 1
ATOM 926 C CA . ILE A 1 120 ? 13.656 5.675 -26.492 1.00 91.25 120 ILE A CA 1
ATOM 927 C C . ILE A 1 120 ? 12.545 4.810 -25.900 1.00 91.25 120 ILE A C 1
ATOM 929 O O . ILE A 1 120 ? 11.917 5.199 -24.917 1.00 91.25 120 ILE A O 1
ATOM 933 N N . ARG A 1 121 ? 12.366 3.601 -26.439 1.00 91.31 121 ARG A N 1
ATOM 934 C CA . ARG A 1 121 ? 11.375 2.632 -25.953 1.00 91.31 121 ARG A CA 1
ATOM 935 C C . ARG A 1 121 ? 11.657 2.205 -24.513 1.00 91.31 121 ARG A C 1
ATOM 937 O O . ARG A 1 121 ? 10.737 2.173 -23.699 1.00 91.31 121 ARG A O 1
ATOM 944 N N . MET A 1 122 ? 12.924 1.961 -24.162 1.00 92.75 122 MET A N 1
ATOM 945 C CA . MET A 1 122 ? 13.318 1.663 -22.777 1.00 92.75 122 MET A CA 1
ATOM 946 C C . MET A 1 122 ? 13.013 2.818 -21.813 1.00 92.75 122 MET A C 1
ATOM 948 O O . MET A 1 122 ? 12.530 2.581 -20.708 1.00 92.75 122 MET A O 1
ATOM 952 N N . MET A 1 123 ? 13.254 4.069 -22.218 1.00 92.25 123 MET A N 1
ATOM 953 C CA . MET A 1 123 ? 12.913 5.239 -21.401 1.00 92.25 123 MET A CA 1
ATOM 954 C C . MET A 1 123 ? 11.398 5.378 -21.206 1.00 92.25 123 MET A C 1
ATOM 956 O O . MET A 1 123 ? 10.957 5.639 -20.087 1.00 92.25 123 MET A O 1
ATOM 960 N N . SER A 1 124 ? 10.601 5.149 -22.256 1.00 90.56 124 SER A N 1
ATOM 961 C CA . SER A 1 124 ? 9.135 5.162 -22.169 1.00 90.56 124 SER A CA 1
ATOM 962 C C . SER A 1 124 ? 8.591 4.064 -21.249 1.00 90.56 124 SER A C 1
ATOM 964 O O . SER A 1 124 ? 7.682 4.325 -20.462 1.00 90.56 124 SER A O 1
ATOM 966 N N . LEU A 1 125 ? 9.165 2.856 -21.297 1.00 91.38 125 LEU A N 1
ATOM 967 C CA . LEU A 1 125 ? 8.819 1.760 -20.383 1.00 91.38 125 LEU A CA 1
ATOM 968 C C . LEU A 1 125 ? 9.161 2.106 -18.927 1.00 91.38 125 LEU A C 1
ATOM 970 O O . LEU A 1 125 ? 8.304 1.985 -18.055 1.00 91.38 125 LEU A O 1
ATOM 974 N N . ALA A 1 126 ? 10.373 2.611 -18.671 1.00 90.56 126 ALA A N 1
ATOM 975 C CA . ALA A 1 126 ? 10.794 3.018 -17.330 1.00 90.56 126 ALA A CA 1
ATOM 976 C C . ALA A 1 126 ? 9.872 4.098 -16.739 1.00 90.56 126 ALA A C 1
ATOM 978 O O . ALA A 1 126 ? 9.493 4.030 -15.571 1.00 90.56 126 ALA A O 1
ATOM 979 N N . GLU A 1 127 ? 9.479 5.092 -17.541 1.00 88.56 127 GLU A N 1
ATOM 980 C CA . GLU A 1 127 ? 8.562 6.141 -17.097 1.00 88.56 127 GLU A CA 1
ATOM 981 C C . GLU A 1 127 ? 7.160 5.600 -16.797 1.00 88.56 127 GLU A C 1
ATOM 983 O O . GLU A 1 127 ? 6.592 5.937 -15.754 1.00 88.56 127 GLU A O 1
ATOM 988 N N . LYS A 1 128 ? 6.632 4.724 -17.660 1.00 86.62 128 LYS A N 1
ATOM 989 C CA . LYS A 1 128 ? 5.332 4.073 -17.460 1.00 86.62 128 LYS A CA 1
ATOM 990 C C . LYS A 1 128 ? 5.312 3.255 -16.167 1.00 86.62 128 LYS A C 1
ATOM 992 O O . LYS A 1 128 ? 4.425 3.449 -15.340 1.00 86.62 128 LYS A O 1
ATOM 997 N N . TRP A 1 129 ? 6.320 2.415 -15.935 1.00 88.06 129 TRP A N 1
ATOM 998 C CA . TRP A 1 129 ? 6.400 1.606 -14.713 1.00 88.06 129 TRP A CA 1
ATOM 999 C C . TRP A 1 129 ? 6.616 2.454 -13.463 1.00 88.06 129 TRP A C 1
ATOM 1001 O O . TRP A 1 129 ? 6.090 2.127 -12.400 1.00 88.06 129 TRP A O 1
ATOM 1011 N N . ARG A 1 130 ? 7.324 3.582 -13.578 1.00 83.62 130 ARG A N 1
ATOM 1012 C CA . ARG A 1 130 ? 7.476 4.531 -12.470 1.00 83.62 130 ARG A CA 1
ATOM 1013 C C . ARG A 1 130 ? 6.154 5.186 -12.080 1.00 83.62 130 ARG A C 1
ATOM 1015 O O . ARG A 1 130 ? 5.889 5.347 -10.892 1.00 83.62 130 ARG A O 1
ATOM 1022 N N . GLN A 1 131 ? 5.305 5.527 -13.051 1.00 78.19 131 GLN A N 1
ATOM 1023 C CA . GLN A 1 131 ? 3.948 6.023 -12.778 1.00 78.19 131 GLN A CA 1
ATOM 1024 C C . GLN A 1 131 ? 3.068 4.963 -12.095 1.00 78.19 131 GLN A C 1
ATOM 1026 O O . GLN A 1 131 ? 2.178 5.317 -11.328 1.00 78.19 131 GLN A O 1
ATOM 1031 N N . GLN A 1 132 ? 3.356 3.680 -12.321 1.00 77.19 132 GLN A N 1
ATOM 1032 C CA . GLN A 1 132 ? 2.684 2.549 -11.676 1.00 77.19 132 GLN A CA 1
ATOM 1033 C C . GLN A 1 132 ? 3.304 2.161 -10.314 1.00 77.19 132 GLN A C 1
ATOM 1035 O O . GLN A 1 132 ? 2.808 1.254 -9.654 1.00 77.19 132 GLN A O 1
ATOM 1040 N N . GLY A 1 133 ? 4.353 2.856 -9.853 1.00 73.69 133 GLY A N 1
ATOM 1041 C CA . GLY A 1 133 ? 4.953 2.660 -8.525 1.00 73.69 133 GLY A CA 1
ATOM 1042 C C . GLY A 1 133 ? 6.265 1.868 -8.491 1.00 73.69 133 GLY A C 1
ATOM 1043 O O . GLY A 1 133 ? 6.790 1.632 -7.404 1.00 73.69 133 GLY A O 1
ATOM 1044 N N . SER A 1 134 ? 6.828 1.486 -9.643 1.00 82.69 134 SER A N 1
ATOM 1045 C CA . SER A 1 134 ? 8.181 0.917 -9.718 1.00 82.69 134 SER A CA 1
ATOM 1046 C C . SER A 1 134 ? 9.260 1.984 -9.495 1.00 82.69 134 SER A C 1
ATOM 1048 O O . SER A 1 134 ? 9.098 3.148 -9.860 1.00 82.69 134 SER A O 1
ATOM 1050 N N . THR A 1 135 ? 10.399 1.593 -8.926 1.00 82.00 135 THR A N 1
ATOM 1051 C CA . THR A 1 135 ? 11.569 2.471 -8.754 1.00 82.00 135 THR A CA 1
ATOM 1052 C C . THR A 1 135 ? 12.633 2.283 -9.835 1.00 82.00 135 THR A C 1
ATOM 1054 O O . THR A 1 135 ? 13.668 2.945 -9.766 1.00 82.00 135 THR A O 1
ATOM 1057 N N . VAL A 1 136 ? 12.405 1.394 -10.811 1.00 88.19 136 VAL A N 1
ATOM 1058 C CA . VAL A 1 136 ? 13.414 1.060 -11.824 1.00 88.19 136 VAL A CA 1
ATOM 1059 C C . VAL A 1 136 ? 13.718 2.258 -12.724 1.00 88.19 136 VAL A C 1
ATOM 1061 O O . VAL A 1 136 ? 12.820 3.006 -13.122 1.00 88.19 136 VAL A O 1
ATOM 1064 N N . ASN A 1 137 ? 14.987 2.444 -13.072 1.00 88.88 137 ASN A N 1
ATOM 1065 C CA . ASN A 1 137 ? 15.420 3.501 -13.983 1.00 88.88 137 ASN A CA 1
ATOM 1066 C C . ASN A 1 137 ? 16.047 2.947 -15.272 1.00 88.88 137 ASN A C 1
ATOM 1068 O O . ASN A 1 137 ? 16.390 1.773 -15.381 1.00 88.88 137 ASN A O 1
ATOM 1072 N N . PHE A 1 138 ? 16.214 3.820 -16.269 1.00 89.75 138 PHE A N 1
ATOM 1073 C CA . PHE A 1 138 ? 16.798 3.448 -17.562 1.00 89.75 138 PHE A CA 1
ATOM 1074 C C . PHE A 1 138 ? 18.185 2.799 -17.434 1.00 89.75 138 PHE A C 1
ATOM 1076 O O . PHE A 1 138 ? 18.476 1.857 -18.162 1.00 89.75 138 PHE A O 1
ATOM 1083 N N . VAL A 1 139 ? 19.038 3.290 -16.528 1.00 91.12 139 VAL A N 1
ATOM 1084 C CA . VAL A 1 139 ? 20.413 2.787 -16.381 1.00 91.12 139 VAL A CA 1
ATOM 1085 C C . VAL A 1 139 ? 20.401 1.336 -15.907 1.00 91.12 139 VAL A C 1
ATOM 1087 O O . VAL A 1 139 ? 21.163 0.521 -16.420 1.00 91.12 139 VAL A O 1
ATOM 1090 N N . GLU A 1 140 ? 19.503 1.001 -14.982 1.00 91.19 140 GLU A N 1
ATOM 1091 C CA . GLU A 1 140 ? 19.298 -0.367 -14.497 1.00 91.19 140 GLU A CA 1
ATOM 1092 C C . GLU A 1 140 ? 18.765 -1.283 -15.604 1.00 91.19 140 GLU A C 1
ATOM 1094 O O . GLU A 1 140 ? 19.289 -2.377 -15.800 1.00 91.19 140 GLU A O 1
ATOM 1099 N N . LEU A 1 141 ? 17.783 -0.820 -16.387 1.00 92.38 141 LEU A N 1
ATOM 1100 C CA . LEU A 1 141 ? 17.229 -1.599 -17.500 1.00 92.38 141 LEU A CA 1
ATOM 1101 C C . LEU A 1 141 ? 18.254 -1.839 -18.619 1.00 92.38 141 LEU A C 1
ATOM 1103 O O . LEU A 1 141 ? 18.343 -2.946 -19.149 1.00 92.38 141 LEU A O 1
ATOM 1107 N N . ALA A 1 142 ? 19.038 -0.817 -18.968 1.00 92.12 142 ALA A N 1
ATOM 1108 C CA . ALA A 1 142 ? 20.023 -0.871 -20.046 1.00 92.12 142 ALA A CA 1
ATOM 1109 C C . ALA A 1 142 ? 21.279 -1.680 -19.683 1.00 92.12 142 ALA A C 1
ATOM 1111 O O . ALA A 1 142 ? 21.985 -2.135 -20.582 1.00 92.12 142 ALA A O 1
ATOM 1112 N N . ALA A 1 143 ? 21.569 -1.868 -18.389 1.00 92.62 143 ALA A N 1
ATOM 1113 C CA . ALA A 1 143 ? 22.719 -2.649 -17.936 1.00 92.62 143 ALA A CA 1
ATOM 1114 C C . ALA A 1 143 ? 22.626 -4.121 -18.369 1.00 92.62 143 ALA A C 1
ATOM 1116 O O . ALA A 1 143 ? 23.634 -4.722 -18.742 1.00 92.62 143 ALA A O 1
ATOM 1117 N N . ASN A 1 144 ? 21.421 -4.691 -18.341 1.00 93.19 144 ASN A N 1
ATOM 1118 C CA . ASN A 1 144 ? 21.142 -6.029 -18.847 1.00 93.19 144 ASN A CA 1
ATOM 1119 C C . ASN A 1 144 ? 19.695 -6.074 -19.384 1.00 93.19 144 ASN A C 1
ATOM 1121 O O . ASN A 1 144 ? 18.763 -6.342 -18.622 1.00 93.19 144 ASN A O 1
ATOM 1125 N N . PRO A 1 145 ? 19.493 -5.764 -20.680 1.00 94.38 145 PRO A N 1
ATOM 1126 C CA . PRO A 1 145 ? 18.179 -5.615 -21.303 1.00 94.38 145 PRO A CA 1
ATOM 1127 C C . PRO A 1 145 ? 17.570 -6.979 -21.660 1.00 94.38 145 PRO A C 1
ATOM 1129 O O . PRO A 1 145 ? 17.329 -7.274 -22.827 1.00 94.38 145 PRO A O 1
ATOM 1132 N N . THR A 1 146 ? 17.361 -7.827 -20.656 1.00 94.44 146 THR A N 1
ATOM 1133 C CA . THR A 1 146 ? 16.713 -9.142 -20.775 1.00 94.44 146 THR A CA 1
ATOM 1134 C C . THR A 1 146 ? 15.475 -9.176 -19.884 1.00 94.44 146 THR A C 1
ATOM 1136 O O . THR A 1 146 ? 15.467 -8.591 -18.795 1.00 94.44 146 THR A O 1
ATOM 1139 N N . LEU A 1 147 ? 14.419 -9.880 -20.306 1.00 91.94 147 LEU A N 1
ATOM 1140 C CA . LEU A 1 147 ? 13.203 -10.012 -19.493 1.00 91.94 147 LEU A CA 1
ATOM 1141 C C . LEU A 1 147 ? 13.487 -10.718 -18.159 1.00 91.94 147 LEU A C 1
ATOM 1143 O O . LEU A 1 147 ? 12.917 -10.343 -17.133 1.00 91.94 147 LEU A O 1
ATOM 1147 N N . ALA A 1 148 ? 14.395 -11.699 -18.152 1.00 91.31 148 ALA A N 1
ATOM 1148 C CA . ALA A 1 148 ? 14.835 -12.388 -16.945 1.00 91.31 148 ALA A CA 1
ATOM 1149 C C . ALA A 1 148 ? 15.463 -11.421 -15.929 1.00 91.31 148 ALA A C 1
ATOM 1151 O O . ALA A 1 148 ? 15.088 -11.435 -14.754 1.00 91.31 148 ALA A O 1
ATOM 1152 N N . HIS A 1 149 ? 16.365 -10.535 -16.367 1.00 91.31 149 HIS A N 1
ATOM 1153 C CA . HIS A 1 149 ? 16.964 -9.545 -15.474 1.00 91.31 149 HIS A CA 1
ATOM 1154 C C . HIS A 1 149 ? 15.941 -8.509 -15.003 1.00 91.31 149 HIS A C 1
ATOM 1156 O O . HIS A 1 149 ? 15.852 -8.218 -13.809 1.00 91.31 149 HIS A O 1
ATOM 1162 N N . TRP A 1 150 ? 15.113 -7.992 -15.909 1.00 92.38 150 TRP A N 1
ATOM 1163 C CA . TRP A 1 150 ? 14.0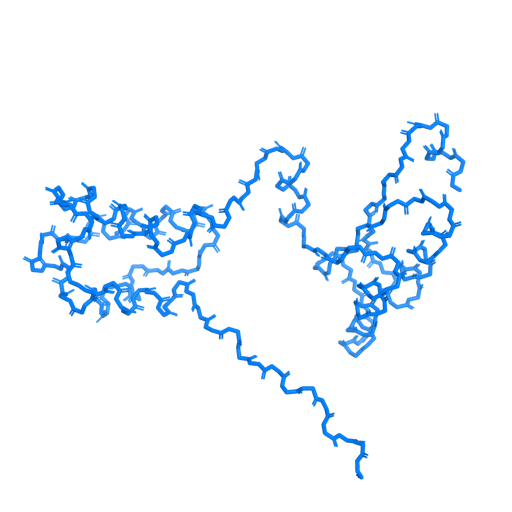98 -6.995 -15.566 1.00 92.38 150 TRP A CA 1
ATOM 1164 C C . TRP A 1 150 ? 13.085 -7.516 -14.552 1.00 92.38 150 TRP A C 1
ATOM 1166 O O . TRP A 1 150 ? 12.688 -6.776 -13.654 1.00 92.38 150 TRP A O 1
ATOM 1176 N N . ARG A 1 151 ? 12.742 -8.809 -14.609 1.00 89.75 151 ARG A N 1
ATOM 1177 C CA . ARG A 1 151 ? 11.925 -9.462 -13.581 1.00 89.75 151 ARG A CA 1
ATOM 1178 C C . ARG A 1 151 ? 12.542 -9.326 -12.190 1.00 89.75 151 ARG A C 1
ATOM 1180 O O . ARG A 1 151 ? 11.826 -9.034 -11.242 1.00 89.75 151 ARG A O 1
ATOM 1187 N N . THR A 1 152 ? 13.855 -9.506 -12.059 1.00 88.38 152 THR A N 1
ATOM 1188 C CA . THR A 1 152 ? 14.532 -9.389 -10.756 1.00 88.38 152 THR A CA 1
ATOM 1189 C C . THR A 1 152 ? 14.583 -7.954 -10.234 1.00 88.38 152 THR A C 1
ATOM 1191 O O . THR A 1 152 ? 14.491 -7.746 -9.027 1.00 88.38 152 THR A O 1
ATOM 1194 N N . LEU A 1 153 ? 14.674 -6.965 -11.131 1.00 87.69 153 LEU A N 1
ATOM 1195 C CA . LEU A 1 153 ? 14.644 -5.544 -10.771 1.00 87.69 153 LEU A CA 1
ATOM 1196 C C . LEU A 1 153 ? 13.247 -5.086 -10.335 1.00 87.69 153 LEU A C 1
ATOM 1198 O O . LEU A 1 153 ? 13.116 -4.312 -9.390 1.00 87.69 153 LEU A O 1
ATOM 1202 N N . LEU A 1 154 ? 12.208 -5.556 -11.030 1.00 84.94 154 LEU A N 1
ATOM 1203 C CA . LEU A 1 154 ? 10.819 -5.140 -10.817 1.00 84.94 154 LEU A CA 1
ATOM 1204 C C . LEU A 1 154 ? 10.130 -5.918 -9.688 1.00 84.94 154 LEU A C 1
ATOM 1206 O O . LEU A 1 154 ? 9.256 -5.375 -9.015 1.00 84.94 154 LEU A O 1
ATOM 1210 N N . PHE A 1 155 ? 10.553 -7.160 -9.442 1.00 83.62 155 PHE A N 1
ATOM 1211 C CA . PHE A 1 155 ? 10.024 -8.033 -8.393 1.00 83.62 155 PHE A CA 1
ATOM 1212 C C . PHE A 1 155 ? 11.155 -8.573 -7.516 1.00 83.62 155 PHE A C 1
ATOM 1214 O O . PHE A 1 155 ? 11.424 -9.779 -7.533 1.00 83.62 155 PHE A O 1
ATOM 1221 N N . PRO A 1 156 ? 11.843 -7.715 -6.745 1.00 73.12 156 PRO A N 1
ATOM 1222 C CA . PRO A 1 156 ? 12.824 -8.202 -5.792 1.00 73.12 156 PRO A CA 1
ATOM 1223 C C . PRO A 1 156 ? 12.118 -9.142 -4.810 1.00 73.12 156 PRO A C 1
ATOM 1225 O O . PRO A 1 156 ? 11.130 -8.761 -4.173 1.00 73.12 156 PRO A O 1
ATOM 1228 N N . GLU A 1 157 ? 12.596 -10.385 -4.699 1.00 55.78 157 GLU A N 1
ATOM 1229 C CA . GLU A 1 157 ? 12.059 -11.316 -3.712 1.00 55.78 157 GLU A CA 1
ATOM 1230 C C . GLU A 1 157 ? 12.161 -10.672 -2.328 1.00 55.78 157 GLU A C 1
ATOM 1232 O O . GLU A 1 157 ? 13.233 -10.253 -1.881 1.00 55.78 157 GLU A O 1
ATOM 1237 N N . LYS A 1 158 ? 11.019 -10.576 -1.642 1.00 48.25 158 LYS A N 1
ATOM 1238 C CA . LYS A 1 158 ? 10.970 -10.166 -0.242 1.00 48.25 158 LYS A CA 1
ATOM 1239 C C . LYS A 1 158 ? 11.755 -11.216 0.532 1.00 48.25 158 LYS A C 1
ATOM 1241 O O . LYS A 1 158 ? 11.264 -12.323 0.742 1.00 48.25 158 LYS A O 1
ATOM 1246 N N . GLN A 1 159 ? 12.984 -10.884 0.912 1.00 36.78 159 GLN A N 1
ATOM 1247 C CA . GLN A 1 159 ? 13.833 -11.784 1.675 1.00 36.78 159 GLN A CA 1
ATOM 1248 C C . GLN A 1 159 ? 13.047 -12.231 2.916 1.00 36.78 159 GLN A C 1
ATOM 1250 O O . GLN A 1 159 ? 12.589 -11.365 3.673 1.00 36.78 159 GLN A O 1
ATOM 1255 N N . PRO A 1 160 ? 12.804 -13.541 3.106 1.00 37.28 160 PRO A N 1
ATOM 1256 C CA . PRO A 1 160 ? 12.004 -14.003 4.223 1.00 37.28 160 PRO A CA 1
ATOM 1257 C C . PRO A 1 160 ? 12.723 -13.602 5.507 1.00 37.28 160 PRO A C 1
ATOM 1259 O O . PRO A 1 160 ? 13.806 -14.096 5.818 1.00 37.28 160 PRO A O 1
ATOM 1262 N N . SER A 1 161 ? 12.134 -12.667 6.252 1.00 43.97 161 SER A N 1
ATOM 1263 C CA . SER A 1 161 ? 12.540 -12.415 7.625 1.00 43.97 161 SER A CA 1
ATOM 1264 C C . SER A 1 161 ? 12.223 -13.684 8.405 1.00 43.97 161 SER A C 1
ATOM 1266 O O . SER A 1 161 ? 11.051 -13.972 8.653 1.00 43.97 161 SER A O 1
ATOM 1268 N N . ILE A 1 162 ? 13.251 -14.467 8.724 1.00 47.22 162 ILE A N 1
ATOM 1269 C CA . ILE A 1 162 ? 13.127 -15.669 9.548 1.00 47.22 162 ILE A CA 1
ATOM 1270 C C . ILE A 1 162 ? 12.430 -15.254 10.858 1.00 47.22 162 ILE A C 1
ATOM 1272 O O . ILE A 1 162 ? 12.950 -14.375 11.552 1.00 47.22 162 ILE A O 1
ATOM 1276 N N . PRO A 1 163 ? 11.256 -15.815 11.202 1.00 49.25 163 PRO A N 1
ATOM 1277 C CA . PRO A 1 163 ? 10.647 -15.581 12.501 1.00 49.25 163 PRO A CA 1
ATOM 1278 C C . PRO A 1 163 ? 11.557 -16.171 13.586 1.00 49.25 163 PRO A C 1
ATOM 1280 O O . PRO A 1 163 ? 12.002 -17.309 13.467 1.00 49.25 163 PRO A O 1
ATOM 1283 N N . ASN A 1 164 ? 11.843 -15.361 14.606 1.00 49.84 164 ASN A N 1
ATOM 1284 C CA . ASN A 1 164 ? 12.658 -15.644 15.791 1.00 49.84 164 ASN A CA 1
ATOM 1285 C C . ASN A 1 164 ? 12.720 -17.134 16.199 1.00 49.84 164 ASN A C 1
ATOM 1287 O O . ASN A 1 164 ? 11.713 -17.714 16.603 1.00 49.84 164 ASN A O 1
ATOM 1291 N N . ILE A 1 165 ? 13.931 -17.706 16.181 1.00 48.84 165 ILE A N 1
ATOM 1292 C CA . ILE A 1 165 ? 14.267 -19.050 16.702 1.00 48.84 165 ILE A CA 1
ATOM 1293 C C . ILE A 1 165 ? 14.467 -19.037 18.236 1.00 48.84 165 ILE A C 1
ATOM 1295 O O . ILE A 1 165 ? 14.774 -20.060 18.838 1.00 48.84 165 ILE A O 1
ATOM 1299 N N . ASP A 1 166 ? 14.209 -17.918 18.914 1.00 54.00 166 ASP A N 1
ATOM 1300 C CA . ASP A 1 166 ? 14.527 -17.718 20.339 1.00 54.00 166 ASP A CA 1
ATOM 1301 C C . ASP A 1 166 ? 13.574 -18.433 21.331 1.00 54.00 166 ASP A C 1
ATOM 1303 O O . ASP A 1 166 ? 13.334 -17.948 22.435 1.00 54.00 166 ASP A O 1
ATOM 1307 N N . TYR A 1 167 ? 13.023 -19.592 20.959 1.00 51.75 167 TYR A N 1
ATOM 1308 C CA . TYR A 1 167 ? 12.236 -20.468 21.840 1.00 51.75 167 TYR A CA 1
ATOM 1309 C C . TYR A 1 167 ? 12.962 -21.766 22.241 1.00 51.75 167 TYR A C 1
ATOM 1311 O O . TYR A 1 167 ? 12.305 -22.718 22.667 1.00 51.75 167 TYR A O 1
ATOM 1319 N N . LEU A 1 168 ? 14.295 -21.818 22.142 1.00 44.62 168 LEU A N 1
ATOM 1320 C CA . LEU A 1 168 ? 15.107 -22.907 22.703 1.00 44.62 168 LEU A CA 1
ATOM 1321 C C . LEU A 1 168 ? 16.050 -22.406 23.797 1.00 44.62 168 LEU A C 1
ATOM 1323 O O . LEU A 1 168 ? 16.774 -21.419 23.542 1.00 44.62 168 LEU A O 1
#

Foldseek 3Di:
DVVCVVVVHQEEEFAEDDLQPVRLVVQQVSQVVNRAYEYALVRHHHPDPVSSVVSQVCSVVPGYHYHHPVCVVCVVVVNPLPVVCLDLQVVLVLLCVVLVHDSVVADQQDQSVVSPDDLVSLQVSQVSVVVSPAPDHSVQCVVRVGSNSVCCRSCPDPDDPPPDPPPD

pLDDT: mean 87.45, std 14.44, range [36.78, 98.5]